Protein AF-A0A959IB29-F1 (afdb_monomer)

Sequence (148 aa):
MRTLLFSLLLICSFPALTQDSLLIEAIQKNTTVLQVKGDFFTGPGAAVIQEAIADQQFLLVGEQHGIAEVGQFTKALYLAAQSYGFQYLCIETDPFIAAKLERLMEGDLAAYRDFCAKFPFTIPFYNNEGDFEFLQRVATSSKGRKPV

Secondary structure (DSSP, 8-state):
------------------HHHHHHHHHHHH----EEETTEEESTHHHHHHHHHHT-S-------TT-HHHHHHHHHHHHHHHTTT------SS-HHHHHHHHHHHTS-HHHHHHHHHHSTT-SSS--SHHHHHHHHHHHHH--PPPP-

Solvent-accessible surface area (backbone atoms only — not comparable to full-atom values): 9473 Å² total; per-residue (Å²): 141,90,86,90,87,86,85,85,83,82,79,71,88,64,80,75,75,49,76,61,57,62,50,50,50,51,50,61,75,71,58,62,61,64,42,83,57,84,64,38,67,37,64,74,24,31,56,57,52,51,62,71,44,70,87,52,94,77,85,87,82,88,82,68,87,92,46,69,66,53,43,46,48,52,44,20,50,53,57,57,38,38,82,71,69,54,40,80,85,88,71,92,66,55,75,69,54,48,57,49,49,59,58,41,47,76,56,50,72,64,64,42,51,54,46,47,69,75,43,66,86,66,55,70,89,62,75,49,70,62,40,48,56,32,51,28,52,48,63,74,66,47,79,53,74,81,86,131

Structure (mmCIF, N/CA/C/O backbone):
data_AF-A0A959IB29-F1
#
_entry.id   AF-A0A959IB29-F1
#
loop_
_atom_site.group_PDB
_atom_site.id
_atom_site.type_symbol
_atom_site.label_atom_id
_atom_site.label_alt_id
_atom_site.label_comp_id
_atom_site.label_asym_id
_atom_site.label_entity_id
_atom_site.label_seq_id
_atom_site.pdbx_PDB_ins_code
_atom_site.Cartn_x
_atom_site.Cartn_y
_atom_site.Cartn_z
_atom_site.occupancy
_atom_site.B_iso_or_equiv
_atom_site.auth_seq_id
_atom_site.auth_comp_id
_atom_site.auth_asym_id
_atom_site.auth_atom_id
_atom_site.pdbx_PDB_model_num
ATOM 1 N N . MET A 1 1 ? -55.713 48.589 40.346 1.00 44.34 1 MET A N 1
ATOM 2 C CA . MET A 1 1 ? -55.709 47.112 40.258 1.00 44.34 1 MET A CA 1
ATOM 3 C C . MET A 1 1 ? -54.512 46.706 39.407 1.00 44.34 1 MET A C 1
ATOM 5 O O . MET A 1 1 ? -54.553 46.854 38.197 1.00 44.34 1 MET A O 1
ATOM 9 N N . ARG A 1 2 ? -53.393 46.379 40.067 1.00 53.84 2 ARG A N 1
ATOM 10 C CA . ARG A 1 2 ? -52.039 46.206 39.507 1.00 53.84 2 ARG A CA 1
ATOM 11 C C . ARG A 1 2 ? -51.511 44.857 39.997 1.00 53.84 2 ARG A C 1
ATOM 13 O O . ARG A 1 2 ? -50.702 44.824 40.907 1.00 53.84 2 ARG A O 1
ATOM 20 N N . THR A 1 3 ? -52.018 43.756 39.465 1.00 60.97 3 THR A N 1
ATOM 21 C CA . THR A 1 3 ? -51.480 42.419 39.759 1.00 60.97 3 THR A CA 1
ATOM 22 C C . THR A 1 3 ? -52.161 41.434 38.832 1.00 60.97 3 THR A C 1
ATOM 24 O O . THR A 1 3 ? -53.356 41.240 38.985 1.00 60.97 3 THR A O 1
ATOM 27 N N . LEU A 1 4 ? -51.414 40.882 37.870 1.00 55.69 4 LEU A N 1
ATOM 28 C CA . LEU A 1 4 ? -51.625 39.606 37.154 1.00 55.69 4 LEU A CA 1
ATOM 29 C C . LEU A 1 4 ? -51.037 39.719 35.742 1.00 55.69 4 LEU A C 1
ATOM 31 O O . LEU A 1 4 ? -51.762 39.737 34.759 1.00 55.69 4 LEU A O 1
ATOM 35 N N . LEU A 1 5 ? -49.712 39.836 35.631 1.00 52.34 5 LEU A N 1
ATOM 36 C CA . LEU A 1 5 ? -49.025 39.611 34.354 1.00 52.34 5 LEU A CA 1
ATOM 37 C C . LEU A 1 5 ? -47.571 39.166 34.590 1.00 52.34 5 LEU A C 1
ATOM 39 O O . LEU A 1 5 ? -46.630 39.794 34.130 1.00 52.34 5 LEU A O 1
ATOM 43 N N . PHE A 1 6 ? -47.374 38.117 35.393 1.00 52.97 6 PHE A N 1
ATOM 44 C CA . PHE A 1 6 ? -46.041 37.553 35.661 1.00 52.97 6 PHE A CA 1
ATOM 45 C C . PHE A 1 6 ? -46.111 36.039 35.904 1.00 52.97 6 PHE A C 1
ATOM 47 O O . PHE A 1 6 ? -45.667 35.532 36.930 1.00 52.97 6 PHE A O 1
ATOM 54 N N . SER A 1 7 ? -46.728 35.280 34.996 1.00 57.66 7 SER A N 1
ATOM 55 C CA . SER A 1 7 ? -46.750 33.810 35.129 1.00 57.66 7 SER A CA 1
ATOM 56 C C . SER A 1 7 ? -46.698 33.048 33.807 1.00 57.66 7 SER A C 1
ATOM 58 O O . SER A 1 7 ? -47.163 31.918 33.744 1.00 57.66 7 SER A O 1
ATOM 60 N N . LEU A 1 8 ? -46.116 33.621 32.749 1.00 54.66 8 LEU A N 1
ATOM 61 C CA . LEU A 1 8 ? -45.976 32.899 31.480 1.00 54.66 8 LEU A CA 1
ATOM 62 C C . LEU A 1 8 ? -44.618 33.126 30.806 1.00 54.66 8 LEU A C 1
ATOM 64 O O . LEU A 1 8 ? -44.544 33.587 29.677 1.00 54.66 8 LEU A O 1
ATOM 68 N N . LEU A 1 9 ? -43.534 32.818 31.517 1.00 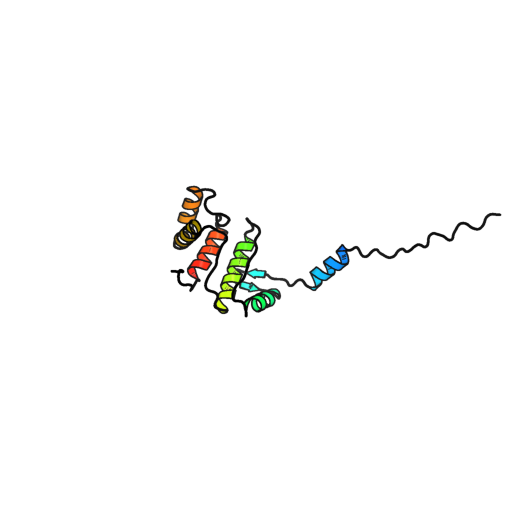55.84 9 LEU A N 1
ATOM 69 C CA . LEU A 1 9 ? -42.194 32.659 30.934 1.00 55.84 9 LEU A CA 1
ATOM 70 C C . LEU A 1 9 ? -41.382 31.668 31.780 1.00 55.84 9 LEU A C 1
ATOM 72 O O . LEU A 1 9 ? -40.300 31.957 32.272 1.00 55.84 9 LEU A O 1
ATOM 76 N N . LEU A 1 10 ? -41.947 30.477 31.979 1.00 55.66 10 LEU A N 1
ATOM 77 C CA . LEU A 1 10 ? -41.201 29.302 32.435 1.00 55.66 10 LEU A CA 1
ATOM 78 C C . LEU A 1 10 ? -41.329 28.185 31.389 1.00 55.66 10 LEU A C 1
ATOM 80 O O . LEU A 1 10 ? -41.596 27.028 31.696 1.00 55.66 10 LEU A O 1
ATOM 84 N N . ILE A 1 11 ? -41.203 28.551 30.112 1.00 59.34 11 ILE A N 1
ATOM 85 C CA . ILE A 1 11 ? -41.114 27.575 29.029 1.00 59.34 11 ILE A CA 1
ATOM 86 C C . ILE A 1 11 ? -39.651 27.140 28.954 1.00 59.34 11 ILE A C 1
ATOM 88 O O . ILE A 1 11 ? -38.822 27.810 28.353 1.00 59.34 11 ILE A O 1
ATOM 92 N N . CYS A 1 12 ? -39.368 26.023 29.624 1.00 53.44 12 CYS A N 1
ATOM 93 C CA . CYS A 1 12 ? -38.421 25.003 29.182 1.00 53.44 12 CYS A CA 1
ATOM 94 C C . CYS A 1 12 ? -37.052 25.496 28.682 1.00 53.44 12 CYS A C 1
ATOM 96 O O . CYS A 1 12 ? -36.745 25.395 27.497 1.00 53.44 12 CYS A O 1
ATOM 98 N N . SER A 1 13 ? -36.166 25.868 29.605 1.00 52.19 13 SER A N 1
ATOM 99 C CA . SER A 1 13 ? -34.719 25.766 29.371 1.00 52.19 13 SER A CA 1
ATOM 100 C C . SER A 1 13 ? -34.282 24.302 29.488 1.00 52.19 13 SER A C 1
ATOM 102 O O . SER A 1 13 ? -33.510 23.946 30.375 1.00 52.19 13 SER A O 1
ATOM 104 N N . PHE A 1 14 ? -34.806 23.425 28.630 1.00 62.44 14 PHE A N 1
ATOM 105 C CA . PHE A 1 14 ? -34.095 22.179 28.371 1.00 62.44 14 PHE A CA 1
ATOM 106 C C . PHE A 1 14 ? -32.847 22.572 27.580 1.00 62.44 14 PHE A C 1
ATOM 108 O O . PHE A 1 14 ? -32.997 23.248 26.558 1.00 62.44 14 PHE A O 1
ATOM 115 N N . PRO A 1 15 ? -31.624 22.217 28.016 1.00 60.41 15 PRO A N 1
ATOM 116 C CA . PRO A 1 15 ? -30.492 22.295 27.113 1.00 60.41 15 PRO A CA 1
ATOM 117 C C . PRO A 1 15 ? -30.866 21.454 25.896 1.00 60.41 15 PRO A C 1
ATOM 119 O O . PRO A 1 15 ? -31.077 20.246 26.010 1.00 60.41 15 PRO A O 1
ATOM 122 N N . ALA A 1 16 ? -31.027 22.105 24.746 1.00 61.31 16 ALA A N 1
ATOM 123 C CA . ALA A 1 16 ? -31.056 21.400 23.484 1.00 61.31 16 ALA A CA 1
ATOM 124 C C . ALA A 1 16 ? -29.699 20.698 23.397 1.00 61.31 16 ALA A C 1
ATOM 126 O O . ALA A 1 16 ? -28.689 21.346 23.123 1.00 61.31 16 ALA A O 1
ATOM 127 N N . LEU A 1 17 ? -29.654 19.403 23.729 1.00 57.88 17 LEU A N 1
ATOM 128 C CA . LEU A 1 17 ? -28.530 18.563 23.345 1.00 57.88 17 LEU A CA 1
ATOM 129 C C . LEU A 1 17 ? -28.440 18.726 21.837 1.00 57.88 17 LEU A C 1
ATOM 131 O O . LEU A 1 17 ? -29.368 18.366 21.109 1.00 57.88 17 LEU A O 1
ATOM 135 N N . THR A 1 18 ? -27.388 19.406 21.392 1.00 60.16 18 THR A N 1
ATOM 136 C CA . THR A 1 18 ? -27.186 19.645 19.971 1.00 60.16 18 THR A CA 1
ATOM 137 C C . THR A 1 18 ? -27.080 18.265 19.333 1.00 60.16 18 THR A C 1
ATOM 139 O O . THR A 1 18 ? -26.491 17.347 19.908 1.00 60.16 18 THR A O 1
ATOM 142 N N . GLN A 1 19 ? -27.695 18.072 18.172 1.00 62.16 19 GLN A N 1
ATOM 143 C CA . GLN A 1 19 ? -27.648 16.775 17.497 1.00 62.16 19 GLN A CA 1
ATOM 144 C C . GLN A 1 19 ? -26.194 16.318 17.253 1.00 62.16 19 GLN A C 1
ATOM 146 O O . GLN A 1 19 ? -25.907 15.120 17.269 1.00 62.16 19 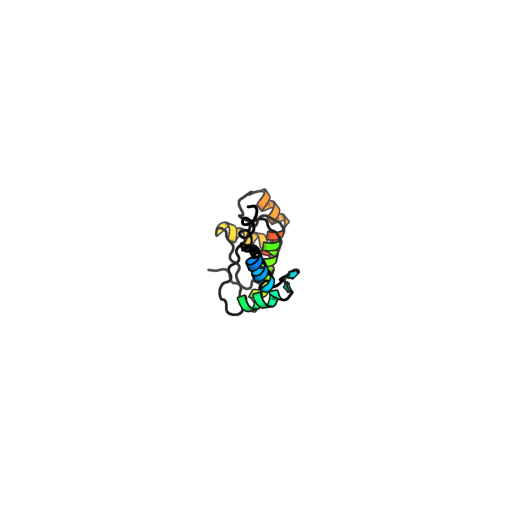GLN A O 1
ATOM 151 N N . ASP A 1 20 ? -25.269 17.276 17.153 1.00 75.50 20 ASP A N 1
ATOM 152 C CA . ASP A 1 20 ? -23.839 17.029 17.031 1.00 75.50 20 ASP A CA 1
ATOM 153 C C . ASP A 1 20 ? -23.221 16.454 18.312 1.00 75.50 20 ASP A C 1
ATOM 155 O O . ASP A 1 20 ? -22.323 15.626 18.212 1.00 75.50 20 ASP A O 1
ATOM 159 N N . SER A 1 21 ? -23.681 16.813 19.519 1.00 84.81 21 SER A N 1
ATOM 160 C CA . SER A 1 21 ? -23.027 16.355 20.756 1.00 84.81 21 SER A CA 1
ATOM 161 C C . SER A 1 21 ? -23.181 14.851 20.982 1.00 84.81 21 SER A C 1
ATOM 163 O O . SER A 1 21 ? -22.219 14.195 21.371 1.00 84.81 21 SER A O 1
ATOM 165 N N . LEU A 1 22 ? -24.361 14.289 20.685 1.00 89.00 22 LEU A N 1
ATOM 166 C CA . LEU A 1 22 ? -24.593 12.840 20.776 1.00 89.00 22 LEU A CA 1
ATOM 167 C C . LEU A 1 22 ? -23.825 12.071 19.695 1.00 89.00 22 LEU A C 1
ATOM 169 O O . LEU A 1 22 ? -23.274 11.008 19.972 1.00 89.00 22 LEU A O 1
ATOM 173 N N . LEU A 1 23 ? -23.767 12.606 18.471 1.00 92.06 23 LEU A N 1
ATOM 174 C CA . LEU A 1 23 ? -23.008 11.996 17.381 1.00 92.06 23 LEU A CA 1
ATOM 175 C C . LEU A 1 23 ? -21.500 12.019 17.667 1.00 92.06 23 LEU A C 1
ATOM 177 O O . LEU A 1 23 ? -20.835 11.002 17.496 1.00 92.06 23 LEU A O 1
ATOM 181 N N . ILE A 1 24 ? -20.965 13.150 18.131 1.00 92.69 24 ILE A N 1
ATOM 182 C CA . ILE A 1 24 ? -19.551 13.290 18.497 1.00 92.69 24 ILE A CA 1
ATOM 183 C C . ILE A 1 24 ? -19.198 12.325 19.627 1.00 92.69 24 ILE A C 1
ATOM 185 O O . ILE A 1 24 ? -18.203 11.612 19.516 1.00 92.69 24 ILE A O 1
ATOM 189 N N . GLU A 1 25 ? -20.017 12.251 20.680 1.00 93.81 25 GLU A N 1
ATOM 190 C CA . GLU A 1 25 ? -19.800 11.306 21.778 1.00 93.81 25 GLU A CA 1
ATOM 191 C C . GLU A 1 25 ? -19.824 9.857 21.274 1.00 93.81 25 GLU A C 1
ATOM 193 O O . GLU A 1 25 ? -18.945 9.063 21.616 1.00 93.81 25 GLU A O 1
ATOM 198 N N . ALA A 1 26 ? -20.781 9.514 20.405 1.00 94.56 26 ALA A N 1
ATOM 199 C CA . ALA A 1 26 ? -20.860 8.190 19.804 1.00 94.56 26 ALA A CA 1
ATOM 200 C C . ALA A 1 26 ? -19.618 7.867 18.958 1.00 94.56 26 ALA A C 1
ATOM 202 O O . ALA A 1 26 ? -19.064 6.776 19.097 1.00 94.56 26 ALA A O 1
ATOM 203 N N . ILE A 1 27 ? -19.137 8.798 18.129 1.00 95.31 27 ILE A N 1
ATOM 204 C CA . ILE A 1 27 ? -17.912 8.615 17.341 1.00 95.31 27 ILE A CA 1
ATOM 205 C C . ILE A 1 27 ? -16.716 8.433 18.273 1.00 95.31 27 ILE A C 1
ATOM 207 O O . ILE A 1 27 ? -15.985 7.460 18.128 1.00 95.31 27 ILE A O 1
ATOM 211 N N . GLN A 1 28 ? -16.526 9.308 19.262 1.00 93.69 28 GLN A N 1
ATOM 212 C CA . GLN A 1 28 ? -15.396 9.235 20.192 1.00 93.69 28 GLN A CA 1
ATOM 213 C C . GLN A 1 28 ? -15.379 7.918 20.971 1.00 93.69 28 GLN A C 1
ATOM 215 O O . GLN A 1 28 ? -14.333 7.284 21.084 1.00 93.69 28 GLN A O 1
ATOM 220 N N . LYS A 1 29 ? -16.542 7.472 21.457 1.00 95.56 29 LYS A N 1
ATOM 221 C CA . LYS A 1 29 ? -16.682 6.229 22.223 1.00 95.56 29 LYS A CA 1
ATOM 222 C C . LYS A 1 29 ? -16.435 4.969 21.388 1.00 95.56 29 LYS A C 1
ATOM 224 O O . LYS A 1 29 ? -16.024 3.958 21.948 1.00 95.56 29 LYS A O 1
ATOM 229 N N . ASN A 1 30 ? -16.686 5.022 20.079 1.00 95.19 30 ASN A N 1
ATOM 230 C CA . ASN A 1 30 ? -16.525 3.885 19.166 1.00 95.19 30 ASN A CA 1
ATOM 231 C C . ASN A 1 30 ? -15.311 4.030 18.227 1.00 95.19 30 ASN A C 1
ATOM 233 O O . ASN A 1 30 ? -15.124 3.213 17.328 1.00 95.19 30 ASN A O 1
ATOM 237 N N . THR A 1 31 ? -14.471 5.051 18.422 1.00 95.12 31 THR A N 1
ATOM 238 C CA . THR A 1 31 ? -13.240 5.241 17.650 1.00 95.12 31 THR A CA 1
ATOM 239 C C . THR A 1 31 ? -12.105 4.481 18.308 1.00 95.12 31 THR A C 1
ATOM 241 O O . THR A 1 31 ? -11.817 4.657 19.490 1.00 95.12 31 THR A O 1
ATOM 244 N N . THR A 1 32 ? -11.402 3.684 17.511 1.00 95.88 32 THR A N 1
ATOM 245 C CA . THR A 1 32 ? -10.198 2.991 17.957 1.00 95.88 32 THR A CA 1
ATOM 246 C C . THR A 1 32 ? -8.981 3.604 17.281 1.00 95.88 32 THR A C 1
ATOM 248 O O . THR A 1 32 ? -8.931 3.715 16.059 1.00 95.88 32 THR A O 1
ATOM 251 N N . VAL A 1 33 ? -7.985 4.007 18.072 1.00 95.62 33 VAL A N 1
ATOM 252 C CA . VAL A 1 33 ? -6.762 4.611 17.533 1.00 95.62 33 VAL A CA 1
ATOM 253 C C . VAL A 1 33 ? -5.932 3.555 16.808 1.00 95.62 33 VAL A C 1
ATOM 255 O O . VAL A 1 33 ? -5.545 2.540 17.393 1.00 95.62 33 VAL A O 1
ATOM 258 N N . LEU A 1 34 ? -5.612 3.842 15.551 1.00 96.25 34 LEU A N 1
ATOM 259 C CA . LEU A 1 34 ? -4.694 3.081 14.716 1.00 96.25 34 LEU A CA 1
ATOM 260 C C . LEU A 1 34 ? -3.462 3.937 14.413 1.00 96.25 34 LEU A C 1
ATOM 262 O O . LEU A 1 34 ? -3.579 5.128 14.135 1.00 96.25 34 LEU A O 1
ATOM 266 N N . GLN A 1 35 ? -2.280 3.328 14.447 1.00 95.81 35 GLN A N 1
ATOM 267 C CA . GLN A 1 35 ? -1.034 3.963 14.026 1.00 95.81 35 GLN A CA 1
ATOM 268 C C . GLN A 1 35 ? -0.333 3.092 12.989 1.00 95.81 35 GLN A C 1
ATOM 270 O O . GLN A 1 35 ? -0.193 1.885 13.193 1.00 95.81 35 GLN A O 1
ATOM 275 N N . VAL A 1 36 ? 0.174 3.713 11.926 1.00 95.25 36 VAL A N 1
ATOM 276 C CA . VAL A 1 36 ? 1.061 3.066 10.952 1.00 95.25 36 VAL A CA 1
ATOM 277 C C . VAL A 1 36 ? 2.500 3.429 11.302 1.00 95.25 36 VAL A C 1
ATOM 279 O O . VAL A 1 36 ? 2.844 4.606 11.393 1.00 95.25 36 VAL A O 1
ATOM 282 N N . LYS A 1 37 ? 3.346 2.425 11.538 1.00 92.94 37 LYS A N 1
ATOM 283 C CA . LYS A 1 37 ? 4.778 2.604 11.811 1.00 92.94 37 LYS A CA 1
ATOM 284 C C . LYS A 1 37 ? 5.587 1.740 10.857 1.00 92.94 37 LYS A C 1
ATOM 286 O O . LYS A 1 37 ? 5.736 0.536 11.064 1.00 92.94 37 LYS A O 1
ATOM 291 N N . GLY A 1 38 ? 6.105 2.369 9.804 1.00 90.44 38 GLY A N 1
ATOM 292 C CA . GLY A 1 38 ? 6.829 1.678 8.740 1.00 90.44 38 GLY A CA 1
ATOM 293 C C . GLY A 1 38 ? 5.909 0.731 7.970 1.00 90.44 38 GLY A C 1
ATOM 294 O O . GLY A 1 38 ? 5.094 1.184 7.171 1.00 90.44 38 GLY A O 1
ATOM 295 N N . ASP A 1 39 ? 6.063 -0.567 8.215 1.00 94.12 39 ASP A N 1
ATOM 296 C CA . ASP A 1 39 ? 5.314 -1.648 7.558 1.00 94.12 39 ASP A CA 1
ATOM 297 C C . ASP A 1 39 ? 4.236 -2.263 8.476 1.00 94.12 39 ASP A C 1
ATOM 299 O O . ASP A 1 39 ? 3.579 -3.229 8.095 1.00 94.12 39 ASP A O 1
ATOM 303 N N . PHE A 1 40 ? 4.048 -1.728 9.690 1.00 95.31 40 PHE A N 1
ATOM 304 C CA . PHE A 1 40 ? 3.223 -2.354 10.726 1.00 95.31 40 PHE A CA 1
ATOM 305 C C . PHE A 1 40 ? 2.107 -1.446 11.237 1.00 95.31 40 PHE A C 1
ATOM 307 O O . PHE A 1 40 ? 2.299 -0.244 11.445 1.00 95.31 40 PHE A O 1
ATOM 314 N N . PHE A 1 41 ? 0.965 -2.060 11.547 1.00 97.06 41 PHE A N 1
ATOM 315 C CA . PHE A 1 41 ? -0.077 -1.446 12.361 1.00 97.06 41 PHE A CA 1
ATOM 316 C C . PHE A 1 41 ? 0.221 -1.608 13.849 1.00 97.06 41 PHE A C 1
ATOM 318 O O . PHE A 1 41 ? 0.627 -2.672 14.311 1.00 97.06 41 PHE A O 1
ATOM 325 N N . THR A 1 42 ? -0.008 -0.543 14.610 1.00 96.06 42 THR A N 1
ATOM 326 C CA . THR A 1 42 ? 0.174 -0.512 16.063 1.00 96.06 42 THR A CA 1
ATOM 327 C C . THR A 1 42 ? -0.984 0.216 16.747 1.00 96.06 42 THR A C 1
ATOM 329 O O . THR A 1 42 ? -1.752 0.939 16.108 1.00 96.06 42 THR A O 1
ATOM 332 N N . GLY A 1 43 ? -1.105 0.022 18.063 1.00 95.62 43 GLY A N 1
ATOM 333 C CA . GLY A 1 43 ? -2.217 0.537 18.862 1.00 95.62 43 GLY A CA 1
ATOM 334 C C . GLY A 1 43 ? -3.450 -0.378 18.839 1.00 95.62 43 GLY A C 1
ATOM 335 O O . GLY A 1 43 ? -3.440 -1.409 18.164 1.00 95.62 43 GLY A O 1
ATOM 336 N N . PRO A 1 44 ? -4.516 -0.023 19.580 1.00 94.94 44 PRO A N 1
ATOM 337 C CA . PRO A 1 44 ? -5.701 -0.873 19.714 1.00 94.94 44 PRO A CA 1
ATOM 338 C C . PRO A 1 44 ? -6.406 -1.167 18.380 1.00 94.94 44 PRO A C 1
ATOM 340 O O . PRO A 1 44 ? -6.983 -2.236 18.212 1.00 94.94 44 PRO A O 1
ATOM 343 N N . GLY A 1 45 ? -6.309 -0.259 17.402 1.00 96.31 45 GLY A N 1
ATOM 344 C CA . GLY A 1 45 ? -6.926 -0.424 16.084 1.00 96.31 45 GLY A CA 1
ATOM 345 C C . GLY A 1 45 ? -6.282 -1.521 15.239 1.00 96.31 45 GLY A C 1
ATOM 346 O O . GLY A 1 45 ? -6.910 -2.015 14.310 1.00 96.31 45 GLY A O 1
ATOM 347 N N . ALA A 1 46 ? -5.054 -1.946 15.559 1.00 96.69 46 ALA A N 1
ATOM 348 C CA . ALA A 1 46 ? -4.386 -3.017 14.823 1.00 96.69 46 ALA A CA 1
ATOM 349 C C . ALA A 1 46 ? -5.151 -4.348 14.932 1.00 96.69 46 ALA A C 1
ATOM 351 O O . ALA A 1 46 ? -5.235 -5.078 13.948 1.00 96.69 46 ALA A O 1
ATOM 352 N N . ALA A 1 47 ? -5.757 -4.627 16.092 1.00 95.38 47 ALA A N 1
ATOM 353 C CA . ALA A 1 47 ? -6.588 -5.814 16.290 1.00 95.38 47 ALA A CA 1
ATOM 354 C C . ALA A 1 47 ? -7.856 -5.772 15.421 1.00 95.38 47 ALA A C 1
ATOM 356 O O . ALA A 1 47 ? -8.206 -6.775 14.812 1.00 95.38 47 ALA A O 1
ATOM 357 N N . VAL A 1 48 ? -8.480 -4.594 15.290 1.00 94.88 48 VAL A N 1
ATOM 358 C CA . VAL A 1 48 ? -9.648 -4.388 14.412 1.00 94.88 48 VAL A CA 1
ATOM 359 C C . VAL A 1 48 ? -9.290 -4.691 12.956 1.00 94.88 48 VAL A C 1
ATOM 361 O O . VAL A 1 48 ? -10.046 -5.358 12.258 1.00 94.88 48 VAL A O 1
ATOM 364 N N . ILE A 1 49 ? -8.113 -4.249 12.500 1.00 95.88 49 ILE A N 1
ATOM 365 C CA . ILE A 1 49 ? -7.629 -4.560 11.150 1.00 95.88 49 ILE A CA 1
ATOM 366 C C . ILE A 1 49 ? -7.367 -6.062 10.984 1.00 95.88 49 ILE A C 1
ATOM 368 O O . ILE A 1 49 ? -7.778 -6.635 9.983 1.00 95.88 49 ILE A O 1
ATOM 372 N N . GLN A 1 50 ? -6.718 -6.716 11.950 1.00 95.50 50 GLN A N 1
ATOM 373 C CA . GLN A 1 50 ? -6.460 -8.161 11.889 1.00 95.50 50 GLN A CA 1
ATOM 374 C C . GLN A 1 50 ? -7.753 -8.979 11.810 1.00 95.50 50 GLN A C 1
ATOM 376 O O . GLN A 1 50 ? -7.852 -9.884 10.984 1.00 95.50 50 GLN A O 1
ATOM 381 N N . GLU A 1 51 ? -8.752 -8.634 12.622 1.00 94.19 51 GLU A N 1
ATOM 382 C CA . GLU A 1 51 ? -10.071 -9.269 12.596 1.00 94.19 51 GLU A CA 1
ATOM 383 C C . GLU A 1 51 ? -10.776 -9.048 11.252 1.00 94.19 51 GLU A C 1
ATOM 385 O O . GLU A 1 51 ? -11.303 -9.992 10.667 1.00 94.19 51 GLU A O 1
ATOM 390 N N . ALA A 1 52 ? -10.700 -7.832 10.702 1.00 92.50 52 ALA A N 1
ATOM 391 C CA . ALA A 1 52 ? -11.260 -7.521 9.390 1.00 92.50 52 ALA A CA 1
ATOM 392 C C . ALA A 1 52 ? -10.584 -8.283 8.235 1.00 92.50 52 ALA A C 1
ATOM 394 O O . ALA A 1 52 ? -11.182 -8.394 7.170 1.00 92.50 52 ALA A O 1
ATOM 395 N N . ILE A 1 53 ? -9.364 -8.802 8.415 1.00 96.75 53 ILE A N 1
ATOM 396 C CA . ILE A 1 53 ? -8.643 -9.581 7.396 1.00 96.75 53 ILE A CA 1
ATOM 397 C C . ILE A 1 53 ? -8.926 -11.085 7.516 1.00 96.75 53 ILE A C 1
ATOM 399 O O . ILE A 1 53 ? -9.009 -11.759 6.490 1.00 96.75 53 ILE A O 1
ATOM 403 N N . ALA A 1 54 ? -9.037 -11.611 8.741 1.00 94.19 54 ALA A N 1
ATOM 404 C CA . ALA A 1 54 ? -8.789 -13.022 9.056 1.00 94.19 54 ALA A CA 1
ATOM 405 C C . ALA A 1 54 ? -9.583 -14.052 8.235 1.00 94.19 54 ALA A C 1
ATOM 407 O O . ALA A 1 54 ? -9.037 -15.104 7.912 1.00 94.19 54 ALA A O 1
ATOM 408 N N . ASP A 1 55 ? -10.816 -13.719 7.849 1.00 91.69 55 ASP A N 1
ATOM 409 C CA . ASP A 1 55 ? -11.724 -14.605 7.108 1.00 91.69 55 ASP A CA 1
ATOM 410 C C . ASP A 1 55 ? -12.171 -14.012 5.759 1.00 91.69 55 ASP A C 1
ATOM 412 O O . ASP A 1 55 ? -13.225 -14.363 5.226 1.00 91.69 55 ASP A O 1
ATOM 416 N N . GLN A 1 56 ? -11.389 -13.084 5.198 1.00 96.56 56 GLN A N 1
ATOM 417 C CA . GLN A 1 56 ? -11.724 -12.421 3.938 1.00 96.56 56 GLN A CA 1
ATOM 418 C C . GLN A 1 56 ? -10.943 -12.983 2.753 1.00 96.56 56 GLN A C 1
ATOM 420 O O . GLN A 1 56 ? -9.786 -13.377 2.860 1.00 96.56 56 GLN A O 1
ATOM 425 N N . GLN A 1 57 ? -11.577 -12.957 1.581 1.00 95.31 57 GLN A N 1
ATOM 426 C CA . GLN A 1 57 ? -10.926 -13.265 0.301 1.00 95.31 57 GLN A CA 1
ATOM 427 C C . GLN A 1 57 ? -10.533 -12.001 -0.470 1.00 95.31 57 GLN A C 1
ATOM 429 O O . GLN A 1 57 ? -9.622 -12.031 -1.294 1.00 95.31 57 GLN A O 1
ATOM 434 N N . PHE A 1 58 ? -11.226 -10.891 -0.206 1.00 96.44 58 PHE A N 1
ATOM 435 C CA . PHE A 1 58 ? -11.022 -9.606 -0.860 1.00 96.44 58 PHE A CA 1
ATOM 436 C C . PHE A 1 58 ? -11.056 -8.493 0.179 1.00 96.44 58 PHE A C 1
ATOM 438 O O . PHE A 1 58 ? -11.907 -8.490 1.065 1.00 96.44 58 PHE A O 1
ATOM 445 N N . LEU A 1 59 ? -10.146 -7.535 0.032 1.00 96.00 59 LEU A N 1
ATOM 446 C CA . LEU A 1 59 ? -10.103 -6.314 0.824 1.00 96.00 59 LEU A CA 1
ATOM 447 C C . LEU A 1 59 ? -10.179 -5.136 -0.138 1.00 96.00 59 LEU A C 1
ATOM 449 O O . LEU A 1 59 ? -9.459 -5.105 -1.136 1.00 96.00 59 LEU A O 1
ATOM 453 N N . LEU A 1 60 ? -11.062 -4.187 0.158 1.00 95.19 60 LEU A N 1
ATOM 454 C CA . LEU A 1 60 ? -11.221 -2.969 -0.623 1.00 95.19 60 LEU A CA 1
ATOM 455 C C . LEU A 1 60 ? -10.707 -1.795 0.203 1.00 95.19 60 LEU A C 1
ATOM 457 O O . LEU A 1 60 ? -11.119 -1.612 1.348 1.00 95.19 60 LEU A O 1
ATOM 461 N N . VAL A 1 61 ? -9.825 -0.998 -0.390 1.00 93.19 61 VAL A N 1
ATOM 462 C CA . VAL A 1 61 ? -9.322 0.242 0.202 1.00 93.19 61 VAL A CA 1
ATOM 463 C C . VAL A 1 61 ? -9.782 1.387 -0.679 1.00 93.19 61 VAL A C 1
ATOM 465 O O . VAL A 1 61 ? -9.377 1.479 -1.833 1.00 93.19 61 VAL A O 1
ATOM 468 N N . GLY A 1 62 ? -10.660 2.230 -0.141 1.00 91.38 62 GLY A N 1
ATOM 469 C CA . GLY A 1 62 ? -10.973 3.516 -0.752 1.00 91.38 62 GLY A CA 1
ATOM 470 C C . GLY A 1 62 ? -9.917 4.546 -0.368 1.00 91.38 62 GLY A C 1
ATOM 471 O O . GLY A 1 62 ? -9.421 4.528 0.760 1.00 91.38 62 GLY A O 1
ATOM 472 N N . GLU A 1 63 ? -9.599 5.454 -1.285 1.00 88.38 63 GLU A N 1
ATOM 473 C CA . GLU A 1 63 ? -8.610 6.502 -1.054 1.00 88.38 63 GLU A CA 1
ATOM 474 C C . GLU A 1 63 ? -9.089 7.895 -1.454 1.00 88.38 63 GLU A C 1
ATOM 476 O O . GLU A 1 63 ? -10.022 8.070 -2.236 1.00 88.38 63 GLU A O 1
ATOM 481 N N . GLN A 1 64 ? -8.395 8.895 -0.913 1.00 86.12 64 GLN A N 1
ATOM 482 C CA . GLN A 1 64 ? -8.374 10.246 -1.448 1.00 86.12 64 GLN A CA 1
ATOM 483 C C . GLN A 1 64 ? -6.994 10.489 -2.066 1.00 86.12 64 GLN A C 1
ATOM 485 O O . GLN A 1 64 ? -5.975 10.321 -1.393 1.00 86.12 64 GLN A O 1
ATOM 490 N N . HIS A 1 65 ? -6.961 10.904 -3.332 1.00 80.94 65 HIS A N 1
ATOM 491 C CA . HIS A 1 65 ? -5.706 11.076 -4.062 1.00 80.94 65 HIS A CA 1
ATOM 492 C C . HIS A 1 65 ? -4.810 12.168 -3.467 1.00 80.94 65 HIS A C 1
ATOM 494 O O . HIS A 1 65 ? -5.282 13.212 -3.007 1.00 80.94 65 HIS A O 1
ATOM 500 N N . GLY A 1 66 ? -3.496 11.938 -3.547 1.00 76.81 66 GLY A N 1
ATOM 501 C CA . GLY A 1 66 ? -2.467 12.896 -3.136 1.00 76.81 66 GLY A CA 1
ATOM 502 C C . GLY A 1 66 ? -2.144 12.902 -1.638 1.00 76.81 66 GLY A C 1
ATOM 503 O O . GLY A 1 66 ? -1.419 13.786 -1.189 1.00 76.81 66 GLY A O 1
ATOM 504 N N . ILE A 1 67 ? -2.660 11.940 -0.867 1.00 86.38 67 ILE A N 1
ATOM 505 C CA . ILE A 1 67 ? -2.390 11.801 0.569 1.00 86.38 67 ILE A CA 1
ATOM 506 C C . ILE A 1 67 ? -1.347 10.699 0.788 1.00 86.38 67 ILE A C 1
ATOM 508 O O . ILE A 1 67 ? -1.619 9.523 0.555 1.00 86.38 67 ILE A O 1
ATOM 512 N N . ALA A 1 68 ? -0.151 11.060 1.258 1.00 83.69 68 ALA A N 1
ATOM 513 C CA . ALA A 1 68 ? 0.964 10.120 1.422 1.00 83.69 68 ALA A CA 1
ATOM 514 C C . ALA A 1 68 ? 0.646 8.985 2.416 1.00 83.69 68 ALA A C 1
ATOM 516 O O . ALA A 1 68 ? 1.062 7.838 2.241 1.00 83.69 68 ALA A O 1
ATOM 517 N N . GLU A 1 69 ? -0.127 9.294 3.454 1.00 88.62 69 GLU A N 1
ATOM 518 C CA . GLU A 1 69 ? -0.554 8.366 4.496 1.00 88.62 69 GLU A CA 1
ATOM 519 C C . GLU A 1 69 ? -1.434 7.236 3.947 1.00 88.62 69 GLU A C 1
ATOM 521 O O . GLU A 1 69 ? -1.423 6.140 4.508 1.00 88.62 69 GLU A O 1
ATOM 526 N N . VAL A 1 70 ? -2.144 7.459 2.834 1.00 89.88 70 VAL A N 1
ATOM 527 C CA . VAL A 1 70 ? -2.919 6.407 2.159 1.00 89.88 70 VAL A CA 1
ATOM 528 C C . VAL A 1 70 ? -1.980 5.320 1.646 1.00 89.88 70 VAL A C 1
ATOM 530 O O . VAL A 1 70 ? -2.187 4.150 1.954 1.00 89.88 70 VAL A O 1
ATOM 533 N N . GLY A 1 71 ? -0.910 5.686 0.934 1.00 89.81 71 GLY A N 1
ATOM 534 C CA . GLY A 1 71 ? 0.081 4.720 0.451 1.00 89.81 71 GLY A CA 1
ATOM 535 C C . GLY A 1 71 ? 0.725 3.941 1.601 1.00 89.81 71 GLY A C 1
ATOM 536 O O . GLY A 1 71 ? 0.871 2.720 1.533 1.00 89.81 71 GLY A O 1
ATOM 537 N N . GLN A 1 72 ? 1.033 4.619 2.713 1.00 91.75 72 GLN A N 1
ATOM 538 C CA . GLN A 1 72 ? 1.574 3.978 3.918 1.00 91.75 72 GLN A CA 1
ATOM 539 C C . GLN A 1 72 ? 0.588 2.982 4.543 1.00 91.75 72 GLN A C 1
ATOM 541 O O . GLN A 1 72 ? 0.981 1.865 4.888 1.00 91.75 72 GLN A O 1
ATOM 546 N N . PHE A 1 73 ? -0.684 3.368 4.670 1.00 94.56 73 PHE A N 1
ATOM 547 C CA . PHE A 1 73 ? -1.744 2.504 5.179 1.00 94.56 73 PHE A CA 1
ATOM 548 C C . PHE A 1 73 ? -1.952 1.284 4.277 1.00 94.56 73 PHE A C 1
ATOM 550 O O . PHE A 1 73 ? -1.9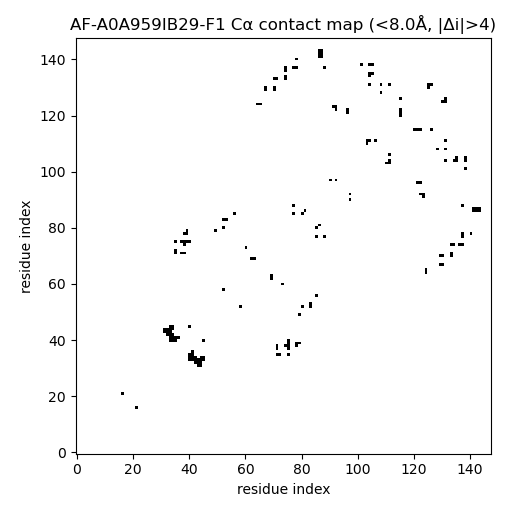16 0.156 4.766 1.00 94.56 73 PHE A O 1
ATOM 557 N N . THR A 1 74 ? -2.102 1.485 2.966 1.00 95.00 74 THR A N 1
ATOM 558 C CA . THR A 1 74 ? -2.344 0.406 1.996 1.00 95.00 74 THR A CA 1
ATOM 559 C C . THR A 1 74 ? -1.166 -0.562 1.935 1.00 95.00 74 THR A C 1
ATOM 561 O O . THR A 1 74 ? -1.367 -1.777 1.912 1.00 95.00 74 THR A O 1
ATOM 564 N N . LYS A 1 75 ? 0.071 -0.055 2.006 1.00 95.00 75 LYS A N 1
ATOM 565 C CA . LYS A 1 75 ? 1.282 -0.874 2.135 1.00 95.00 75 LYS A CA 1
ATOM 566 C C . LYS A 1 75 ? 1.235 -1.757 3.383 1.00 95.00 75 LYS A C 1
ATOM 568 O O . LYS A 1 75 ? 1.437 -2.966 3.282 1.00 95.00 75 LYS A O 1
ATOM 573 N N . ALA A 1 76 ? 0.969 -1.171 4.551 1.00 96.19 76 ALA A N 1
ATOM 574 C CA . ALA A 1 76 ? 0.891 -1.914 5.807 1.00 96.19 76 ALA A CA 1
ATOM 575 C C . ALA A 1 76 ? -0.251 -2.944 5.790 1.00 96.19 76 ALA A C 1
ATOM 577 O O . ALA A 1 76 ? -0.069 -4.069 6.255 1.00 96.19 76 ALA A O 1
ATOM 578 N N . LEU A 1 77 ? -1.395 -2.601 5.186 1.00 96.81 77 LEU A N 1
ATOM 579 C CA . LEU A 1 77 ? -2.524 -3.514 5.021 1.00 96.81 77 LEU A CA 1
ATOM 580 C C . LEU A 1 77 ? -2.167 -4.708 4.146 1.00 96.81 77 LEU A C 1
ATOM 582 O O . LEU A 1 77 ? -2.394 -5.844 4.554 1.00 96.81 77 LEU A O 1
ATOM 586 N N . TYR A 1 78 ? -1.565 -4.461 2.983 1.00 96.75 78 TYR A N 1
ATOM 587 C CA . TYR A 1 78 ? -1.123 -5.519 2.086 1.00 96.75 78 TYR A CA 1
ATOM 588 C C . TYR A 1 78 ? -0.152 -6.477 2.786 1.00 96.75 78 TYR A C 1
ATOM 590 O O . TYR A 1 78 ? -0.338 -7.692 2.736 1.00 96.75 78 TYR A O 1
ATOM 598 N N . LEU A 1 79 ? 0.848 -5.945 3.495 1.00 96.38 79 LEU A N 1
ATOM 599 C CA . LEU A 1 79 ? 1.834 -6.756 4.212 1.00 96.38 79 LEU A CA 1
ATOM 600 C C . LEU A 1 79 ? 1.211 -7.555 5.365 1.00 96.38 79 LE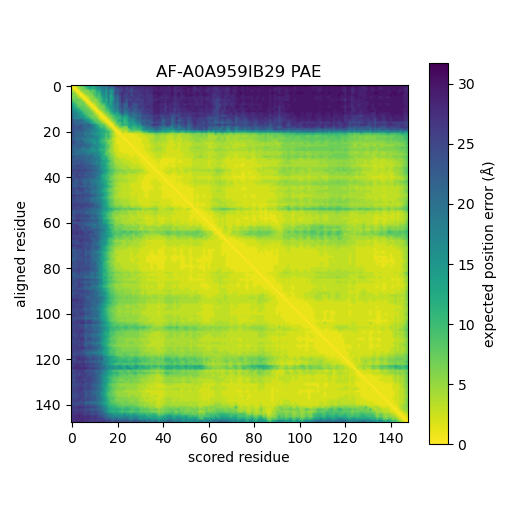U A C 1
ATOM 602 O O . LEU A 1 79 ? 1.537 -8.729 5.531 1.00 96.38 79 LEU A O 1
ATOM 606 N N . ALA A 1 80 ? 0.288 -6.964 6.130 1.00 96.06 80 ALA A N 1
ATOM 607 C CA . ALA A 1 80 ? -0.451 -7.687 7.163 1.00 96.06 80 ALA A CA 1
ATOM 608 C C . ALA A 1 80 ? -1.289 -8.827 6.555 1.00 96.06 80 ALA A C 1
ATOM 610 O O . ALA A 1 80 ? -1.247 -9.960 7.044 1.00 96.06 80 ALA A O 1
ATOM 611 N N . ALA A 1 81 ? -1.984 -8.554 5.447 1.00 97.06 81 ALA A N 1
ATOM 612 C CA . ALA A 1 81 ? -2.844 -9.509 4.756 1.00 97.06 81 ALA A CA 1
ATOM 613 C C . ALA A 1 81 ? -2.079 -10.698 4.150 1.00 97.06 81 ALA A C 1
ATOM 615 O O . ALA A 1 81 ? -2.636 -11.790 4.041 1.00 97.06 81 ALA A O 1
ATOM 616 N N . GLN A 1 82 ? -0.785 -10.558 3.835 1.00 96.00 82 GLN A N 1
ATOM 617 C CA . GLN A 1 82 ? 0.027 -11.690 3.363 1.00 96.00 82 GLN A CA 1
ATOM 618 C C . GLN A 1 82 ? 0.069 -12.855 4.357 1.00 96.00 82 GLN A C 1
AT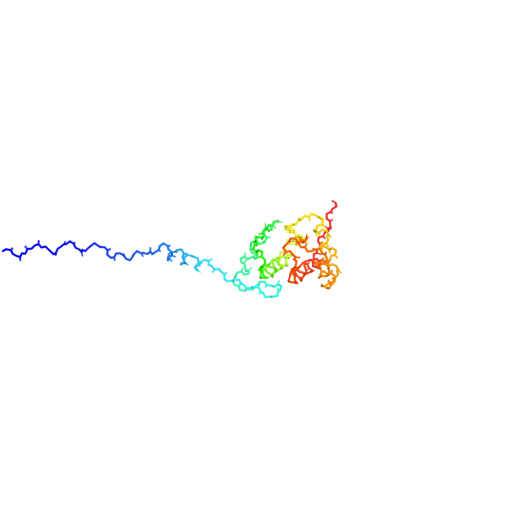OM 620 O O . GLN A 1 82 ? 0.111 -14.013 3.937 1.00 96.00 82 GLN A O 1
ATOM 625 N N . SER A 1 83 ? 0.028 -12.575 5.666 1.00 94.31 83 SER A N 1
ATOM 626 C CA . SER A 1 83 ? -0.019 -13.628 6.693 1.00 94.31 83 SER A CA 1
ATOM 627 C C . SER A 1 83 ? -1.305 -14.468 6.643 1.00 94.31 83 SER A C 1
ATOM 629 O O . SER A 1 83 ? -1.301 -15.611 7.093 1.00 94.31 83 SER A O 1
ATOM 631 N N . TYR A 1 84 ? -2.352 -13.946 5.998 1.00 96.00 84 TYR A N 1
ATOM 632 C CA . TYR A 1 84 ? -3.645 -14.593 5.774 1.00 96.00 84 TYR A CA 1
ATOM 633 C C . TYR A 1 84 ? -3.802 -15.134 4.339 1.00 96.00 84 TYR A C 1
ATOM 635 O O . TYR A 1 84 ? -4.888 -15.529 3.930 1.00 96.00 84 TYR A O 1
ATOM 643 N N . GLY A 1 85 ? -2.718 -15.182 3.555 1.00 95.19 85 GLY A N 1
ATOM 644 C CA . GLY A 1 85 ? -2.699 -15.805 2.226 1.00 95.19 85 GLY A CA 1
ATOM 645 C C . GLY A 1 85 ? -2.995 -14.869 1.051 1.00 95.19 85 GLY A C 1
ATOM 646 O O . GLY A 1 85 ? -3.005 -15.327 -0.096 1.00 95.19 85 GLY A O 1
ATOM 647 N N . PHE A 1 86 ? -3.170 -13.567 1.297 1.00 96.31 86 PHE A N 1
ATOM 648 C CA . PHE A 1 86 ? -3.274 -12.573 0.230 1.00 96.31 86 PHE A CA 1
ATOM 649 C C . PHE A 1 86 ? -1.945 -12.451 -0.520 1.00 96.31 86 PHE A C 1
ATOM 651 O O . PHE A 1 86 ? -0.869 -12.407 0.074 1.00 96.31 86 PHE A O 1
ATOM 658 N N . GLN A 1 87 ? -2.019 -12.410 -1.848 1.00 95.50 87 GLN A N 1
ATOM 659 C CA . GLN A 1 87 ? -0.839 -12.450 -2.721 1.00 95.50 87 GLN A CA 1
ATOM 660 C C . GLN A 1 87 ? -0.830 -11.352 -3.785 1.00 95.50 87 GLN A C 1
ATOM 662 O O . GLN A 1 87 ? 0.190 -11.151 -4.440 1.00 95.50 87 GLN A O 1
ATOM 667 N N . TYR A 1 88 ? -1.948 -10.651 -3.961 1.00 95.25 88 TYR A N 1
ATOM 668 C CA . TYR A 1 88 ? -2.167 -9.717 -5.057 1.00 95.25 88 TYR A CA 1
ATOM 669 C C . TYR A 1 88 ? -2.613 -8.364 -4.517 1.00 95.25 88 TYR A C 1
ATOM 671 O O . TYR A 1 88 ? -3.396 -8.302 -3.570 1.00 95.25 88 TYR A O 1
ATOM 679 N N . LEU A 1 89 ? -2.128 -7.299 -5.151 1.00 94.81 89 LEU A N 1
ATOM 680 C CA . LEU A 1 89 ? -2.680 -5.958 -5.034 1.00 94.81 89 LEU A CA 1
ATOM 681 C C . LEU A 1 89 ? -3.226 -5.573 -6.407 1.00 94.81 89 LEU A C 1
ATOM 683 O O . LEU A 1 89 ? -2.481 -5.546 -7.386 1.00 94.81 89 LEU A O 1
ATOM 687 N N . CYS A 1 90 ? -4.515 -5.269 -6.467 1.00 93.75 90 CYS A N 1
ATOM 688 C CA . CYS A 1 90 ? -5.129 -4.656 -7.636 1.00 93.75 90 CYS A CA 1
ATOM 689 C C . CYS A 1 90 ? -5.275 -3.157 -7.368 1.00 93.75 90 CYS A C 1
ATOM 691 O O . CYS A 1 90 ? -5.713 -2.772 -6.285 1.00 93.75 90 CYS A O 1
ATOM 693 N N . ILE A 1 91 ? -4.901 -2.334 -8.344 1.00 92.31 91 ILE A N 1
ATOM 694 C CA . ILE A 1 91 ? -4.946 -0.871 -8.257 1.00 92.31 91 ILE A CA 1
ATOM 695 C C . ILE A 1 91 ? -5.878 -0.296 -9.322 1.00 92.31 91 ILE A C 1
ATOM 697 O O . ILE A 1 91 ? -6.108 -0.923 -10.358 1.00 92.31 91 ILE A O 1
ATOM 701 N N . GLU A 1 92 ? -6.408 0.898 -9.071 1.00 92.00 92 GLU A N 1
ATOM 702 C CA . GLU A 1 92 ? -7.303 1.603 -9.989 1.00 92.00 92 GLU A CA 1
ATOM 703 C C . GLU A 1 92 ? -6.512 2.186 -11.172 1.00 92.00 92 GLU A C 1
ATOM 705 O O . GLU A 1 92 ? -6.087 3.339 -11.176 1.00 92.00 92 GLU A O 1
ATOM 710 N N . THR A 1 93 ? -6.248 1.356 -12.181 1.00 91.25 93 THR A N 1
ATOM 711 C CA . THR A 1 93 ? -5.541 1.759 -13.400 1.00 91.25 93 THR A CA 1
ATOM 712 C C . THR A 1 93 ? -5.869 0.822 -14.565 1.00 91.25 93 THR A C 1
ATOM 714 O O . THR A 1 93 ? -6.424 -0.261 -14.373 1.00 91.25 93 THR A O 1
ATOM 717 N N . ASP A 1 94 ? -5.542 1.228 -15.791 1.00 91.75 94 ASP A N 1
ATOM 718 C CA . ASP A 1 94 ? -5.731 0.384 -16.971 1.00 91.75 94 ASP A CA 1
ATOM 719 C C . ASP A 1 94 ? -4.661 -0.732 -17.056 1.00 91.75 94 ASP A C 1
ATOM 721 O O . ASP A 1 94 ? -3.571 -0.607 -16.485 1.00 91.75 94 ASP A O 1
ATOM 725 N N . PRO A 1 95 ? -4.920 -1.841 -17.776 1.00 91.44 95 PRO A N 1
ATOM 726 C CA . PRO A 1 95 ? -3.993 -2.974 -17.813 1.00 91.44 95 PRO A CA 1
ATOM 727 C C . PRO A 1 95 ? -2.623 -2.654 -18.435 1.00 91.44 95 PRO A C 1
ATOM 729 O O . PRO A 1 95 ? -1.638 -3.315 -18.100 1.00 91.44 95 PRO A O 1
ATOM 732 N N . PHE A 1 96 ? -2.518 -1.659 -19.323 1.00 92.38 96 PHE A N 1
ATOM 733 C CA . PHE A 1 96 ? -1.240 -1.287 -19.935 1.00 92.38 96 PHE A CA 1
ATOM 734 C C . PHE A 1 96 ? -0.359 -0.536 -18.938 1.00 92.38 96 PHE A C 1
ATOM 736 O O . PHE A 1 96 ? 0.841 -0.814 -18.844 1.00 92.38 96 PHE A O 1
ATOM 743 N N . ILE A 1 97 ? -0.953 0.374 -18.166 1.00 93.38 97 ILE A N 1
ATOM 744 C CA . ILE A 1 97 ? -0.257 1.096 -17.103 1.00 93.38 97 ILE A CA 1
ATOM 745 C C . ILE A 1 97 ? 0.071 0.178 -15.934 1.00 93.38 97 ILE A C 1
ATOM 747 O O . ILE A 1 97 ? 1.200 0.237 -15.452 1.00 93.38 97 ILE A O 1
ATOM 751 N N . ALA A 1 98 ? -0.815 -0.744 -15.554 1.00 93.06 98 ALA A N 1
ATOM 752 C CA . ALA A 1 98 ? -0.500 -1.771 -14.559 1.00 93.06 98 ALA A CA 1
ATOM 753 C C . ALA A 1 98 ? 0.754 -2.571 -14.959 1.00 93.06 98 ALA A C 1
ATOM 755 O O . ALA A 1 98 ? 1.725 -2.635 -14.205 1.00 93.06 98 ALA A O 1
ATOM 756 N N . ALA A 1 99 ? 0.796 -3.094 -16.190 1.00 92.50 99 AL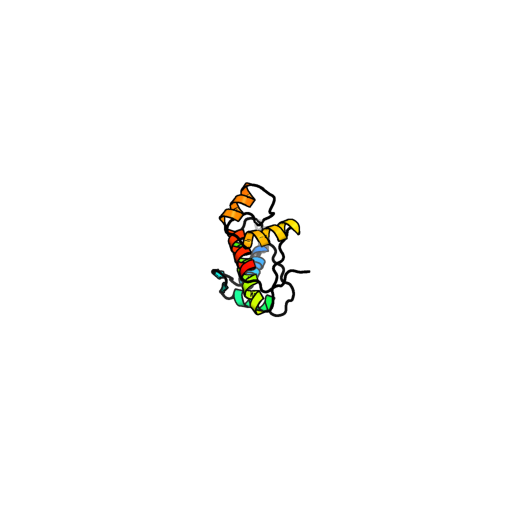A A N 1
ATOM 757 C CA . ALA A 1 99 ? 1.955 -3.831 -16.696 1.00 92.50 99 ALA A CA 1
ATOM 758 C C . ALA A 1 99 ? 3.223 -2.961 -16.785 1.00 92.50 99 ALA A C 1
ATOM 760 O O . ALA A 1 99 ? 4.342 -3.453 -16.606 1.00 92.50 99 ALA A O 1
ATOM 761 N N . LYS A 1 100 ? 3.076 -1.663 -17.076 1.00 94.62 100 LYS A N 1
ATOM 762 C CA . LYS A 1 100 ? 4.198 -0.722 -17.084 1.00 94.62 100 LYS A CA 1
ATOM 763 C C . LYS A 1 100 ? 4.718 -0.456 -15.672 1.00 94.62 100 LYS A C 1
ATOM 765 O O . LYS A 1 100 ? 5.935 -0.457 -15.498 1.00 94.62 100 LYS A O 1
ATOM 770 N N . LEU A 1 101 ? 3.836 -0.264 -14.694 1.00 94.50 101 LEU A N 1
ATOM 771 C CA . LEU A 1 101 ? 4.188 -0.076 -13.289 1.00 94.50 101 LEU A CA 1
ATOM 772 C C . LEU A 1 101 ? 4.919 -1.299 -12.742 1.00 94.50 101 LEU A C 1
ATOM 774 O O . LEU A 1 101 ? 5.993 -1.124 -12.180 1.00 94.50 101 LEU A O 1
ATOM 778 N N . GLU A 1 102 ? 4.434 -2.518 -13.002 1.00 93.12 102 GLU A N 1
ATOM 779 C CA . GLU A 1 102 ? 5.143 -3.746 -12.609 1.00 93.12 102 GLU A CA 1
ATOM 780 C C . GLU A 1 102 ? 6.604 -3.740 -13.081 1.00 93.12 102 GLU A C 1
ATOM 782 O O . GLU A 1 102 ? 7.511 -3.980 -12.291 1.00 93.12 102 GLU A O 1
ATOM 787 N N . ARG A 1 103 ? 6.848 -3.391 -14.353 1.00 94.31 103 ARG A N 1
ATOM 788 C CA . ARG A 1 103 ? 8.210 -3.306 -14.911 1.00 94.31 103 ARG A CA 1
ATOM 789 C C . ARG A 1 103 ? 9.031 -2.168 -14.310 1.00 94.31 103 ARG A C 1
ATOM 791 O O . ARG A 1 103 ? 10.242 -2.292 -14.193 1.00 94.31 103 ARG A O 1
ATOM 798 N N . LEU A 1 104 ? 8.408 -1.033 -13.990 1.00 95.31 104 LEU A N 1
ATOM 799 C CA . LEU A 1 104 ? 9.105 0.088 -13.352 1.00 95.31 104 LEU A CA 1
ATOM 800 C C . LEU A 1 104 ? 9.527 -0.261 -11.920 1.00 95.31 104 LEU A C 1
ATOM 802 O O . LEU A 1 104 ? 10.591 0.176 -11.497 1.00 95.31 104 LEU A O 1
ATOM 806 N N . MET A 1 105 ? 8.743 -1.074 -11.206 1.00 94.62 105 MET A N 1
ATOM 807 C CA . MET A 1 105 ? 9.071 -1.513 -9.845 1.00 94.62 105 MET A CA 1
ATOM 808 C C . MET A 1 105 ? 10.245 -2.503 -9.787 1.00 94.62 105 MET A C 1
ATOM 810 O O . MET A 1 105 ? 10.859 -2.644 -8.731 1.00 94.62 105 MET A O 1
ATOM 814 N N . GLU A 1 106 ? 10.591 -3.152 -10.906 1.00 92.75 106 GLU A N 1
ATOM 815 C CA . GLU A 1 106 ? 11.828 -3.942 -11.050 1.00 92.75 106 GLU A CA 1
ATOM 816 C C . GLU A 1 106 ? 13.088 -3.053 -11.137 1.00 92.75 106 GLU A C 1
ATOM 818 O O . GLU A 1 106 ? 14.200 -3.537 -10.926 1.00 92.75 106 GLU A O 1
ATOM 823 N N . GLY A 1 107 ? 12.922 -1.766 -11.467 1.00 93.44 107 GLY A N 1
ATOM 824 C CA . GLY A 1 107 ? 13.995 -0.780 -11.592 1.00 93.44 107 GLY A CA 1
ATOM 825 C C . GLY A 1 107 ? 14.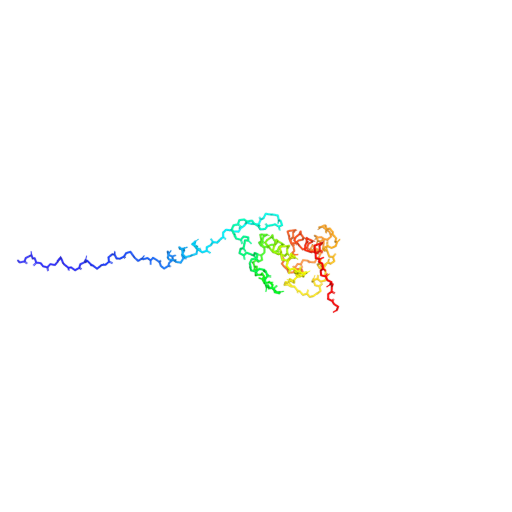202 0.073 -10.337 1.00 93.44 107 GLY A C 1
ATOM 826 O O . GLY A 1 107 ? 13.777 -0.273 -9.236 1.00 93.44 107 GLY A O 1
ATOM 827 N N . ASP A 1 108 ? 14.872 1.214 -10.511 1.00 95.62 108 ASP A N 1
ATOM 828 C CA . ASP A 1 108 ? 15.108 2.194 -9.451 1.00 95.62 108 ASP A CA 1
ATOM 829 C C . ASP A 1 108 ? 14.194 3.429 -9.569 1.00 95.62 108 ASP A C 1
ATOM 831 O O . ASP A 1 108 ? 13.467 3.633 -10.549 1.00 95.62 108 ASP A O 1
ATOM 835 N N . LEU A 1 109 ? 14.245 4.279 -8.541 1.00 95.44 109 LEU A N 1
ATOM 836 C CA . LEU A 1 109 ? 13.459 5.509 -8.476 1.00 95.44 109 LEU A CA 1
ATOM 837 C C . LEU A 1 109 ? 13.799 6.483 -9.618 1.00 95.44 109 LEU A C 1
ATOM 839 O O . LEU A 1 109 ? 12.942 7.262 -10.031 1.00 95.44 109 LEU A O 1
ATOM 843 N N . ALA A 1 110 ? 15.028 6.453 -10.146 1.00 96.50 110 ALA A N 1
ATOM 844 C CA . ALA A 1 110 ? 15.437 7.330 -11.239 1.00 96.50 110 ALA A CA 1
ATOM 845 C C . ALA A 1 110 ? 14.718 6.955 -12.541 1.00 96.50 110 ALA A C 1
ATOM 847 O O . ALA A 1 110 ? 14.100 7.817 -13.162 1.00 96.50 110 ALA A O 1
ATOM 848 N N . ALA A 1 111 ? 14.690 5.668 -12.895 1.00 95.62 111 ALA A N 1
ATOM 849 C CA . ALA A 1 111 ? 13.969 5.180 -14.069 1.00 95.62 111 ALA A CA 1
ATOM 850 C C . ALA A 1 111 ? 12.461 5.480 -14.001 1.00 95.62 111 ALA A C 1
ATOM 852 O O . ALA A 1 111 ? 11.833 5.807 -15.014 1.00 95.62 111 ALA A O 1
ATOM 853 N N . TYR A 1 112 ? 11.876 5.389 -12.806 1.00 95.62 112 TYR A N 1
ATOM 854 C CA . TYR A 1 112 ? 10.490 5.777 -12.565 1.00 95.62 112 TYR A CA 1
ATOM 855 C C . TYR A 1 112 ? 10.266 7.287 -12.751 1.00 95.62 112 TYR A C 1
ATOM 857 O O . TYR A 1 112 ? 9.379 7.680 -13.513 1.00 95.62 112 TYR A O 1
ATOM 865 N N . ARG A 1 113 ? 11.096 8.138 -12.130 1.00 95.31 113 ARG A N 1
ATOM 866 C CA . ARG A 1 113 ? 11.020 9.603 -12.283 1.00 95.31 113 ARG A CA 1
ATOM 867 C C . ARG A 1 113 ? 11.169 10.023 -13.746 1.00 95.31 113 ARG A C 1
ATOM 869 O O . ARG A 1 113 ? 10.375 10.830 -14.226 1.00 95.31 113 ARG A O 1
ATOM 876 N N . ASP A 1 114 ? 12.121 9.438 -14.470 1.00 95.94 114 ASP A N 1
ATOM 877 C CA . ASP A 1 114 ? 12.336 9.700 -15.896 1.00 95.94 114 ASP A CA 1
ATOM 878 C C . ASP A 1 114 ? 11.103 9.335 -16.731 1.00 95.94 114 ASP A C 1
ATOM 880 O O . ASP A 1 114 ? 10.720 10.070 -17.646 1.00 95.94 114 ASP A O 1
ATOM 884 N N . PHE A 1 115 ? 10.443 8.218 -16.409 1.00 95.50 115 PHE A N 1
ATOM 885 C CA . PHE A 1 115 ? 9.202 7.825 -17.070 1.00 95.50 115 PHE A CA 1
ATOM 886 C C . PHE A 1 115 ? 8.075 8.831 -16.808 1.00 95.50 115 PHE A C 1
ATOM 888 O O . PHE A 1 115 ? 7.447 9.286 -17.765 1.00 95.50 115 PHE A O 1
ATOM 895 N N . CYS A 1 116 ? 7.853 9.218 -15.549 1.00 94.0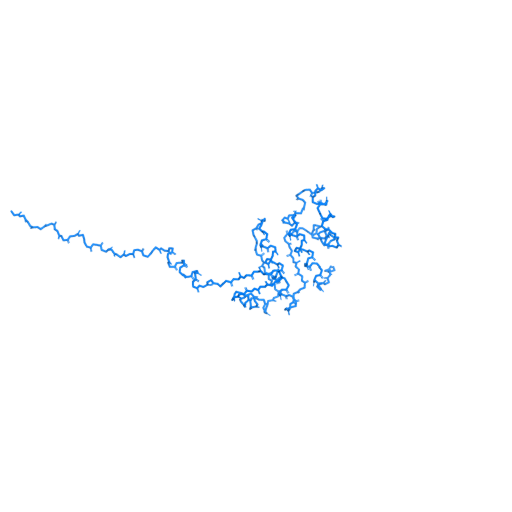6 116 CYS A N 1
ATOM 896 C CA . CYS A 1 116 ? 6.839 10.209 -15.177 1.00 94.06 116 CYS A CA 1
ATOM 897 C C . CYS A 1 116 ? 7.101 11.578 -15.826 1.00 94.06 116 CYS A C 1
ATOM 899 O O . CYS A 1 116 ? 6.163 12.228 -16.286 1.00 94.06 116 CYS A O 1
ATOM 901 N N . ALA A 1 117 ? 8.366 11.999 -15.920 1.00 94.50 117 ALA A N 1
ATOM 902 C CA . ALA A 1 117 ? 8.756 13.251 -16.565 1.00 94.50 117 ALA A CA 1
ATOM 903 C C . ALA A 1 117 ? 8.552 13.212 -18.088 1.00 94.50 117 ALA A C 1
ATOM 905 O O . ALA A 1 117 ? 8.103 14.191 -18.685 1.00 94.50 117 ALA A O 1
ATOM 906 N N . LYS A 1 118 ? 8.863 12.079 -18.727 1.00 96.38 118 LYS A N 1
ATOM 907 C CA . LYS A 1 118 ? 8.694 11.893 -20.173 1.00 96.38 118 LYS A CA 1
ATOM 908 C C . LYS A 1 118 ? 7.227 11.750 -20.584 1.00 96.38 118 LYS A C 1
ATOM 910 O O . LYS A 1 118 ? 6.863 12.184 -21.676 1.00 96.38 118 LYS A O 1
ATOM 915 N N . PHE A 1 119 ? 6.408 11.132 -19.737 1.00 93.81 119 PHE A N 1
ATOM 916 C CA . PHE A 1 119 ? 4.997 10.840 -19.995 1.00 93.81 119 PHE A CA 1
ATOM 917 C C . PHE A 1 119 ? 4.111 11.395 -18.869 1.00 93.81 119 PHE A C 1
ATOM 919 O O . PHE A 1 119 ? 3.537 10.629 -18.084 1.00 93.81 119 PHE A O 1
ATOM 926 N N . PRO A 1 120 ? 3.984 12.730 -18.764 1.00 90.88 120 PRO A N 1
ATOM 927 C CA . PRO A 1 120 ? 3.178 13.341 -17.718 1.00 90.88 120 PRO A CA 1
ATOM 928 C C . PRO A 1 120 ? 1.714 12.892 -17.829 1.00 90.88 120 PRO A C 1
ATOM 930 O O . PRO A 1 120 ? 1.205 12.648 -18.924 1.00 90.88 120 PRO A O 1
ATOM 933 N N . PHE A 1 121 ? 1.044 12.765 -16.680 1.00 86.25 121 PHE A N 1
ATOM 934 C CA . PHE A 1 121 ? -0.370 12.366 -16.551 1.00 86.25 121 PHE A CA 1
ATOM 935 C C . PHE A 1 121 ? -0.734 10.970 -17.087 1.00 86.25 121 PHE A C 1
ATOM 937 O O . PHE A 1 121 ? -1.909 10.626 -17.140 1.00 86.25 121 PHE A O 1
ATOM 944 N N . THR A 1 122 ? 0.253 10.157 -17.471 1.00 88.25 122 THR A N 1
ATOM 945 C CA . THR A 1 122 ? 0.012 8.811 -18.016 1.00 88.25 122 THR A CA 1
ATOM 946 C C . THR A 1 122 ? -0.217 7.765 -16.922 1.00 88.25 122 THR A C 1
ATOM 948 O O . THR A 1 122 ? -0.926 6.793 -17.151 1.00 88.25 122 THR A O 1
ATOM 951 N N . ILE A 1 123 ? 0.347 7.961 -15.725 1.00 87.94 123 ILE A N 1
ATOM 952 C CA . ILE A 1 123 ? 0.037 7.134 -14.554 1.00 87.94 123 ILE A CA 1
ATOM 953 C C . ILE A 1 123 ? -1.018 7.867 -13.716 1.00 87.94 123 ILE A C 1
ATOM 955 O O . ILE A 1 123 ? -0.709 8.943 -13.189 1.00 87.94 123 ILE A O 1
ATOM 959 N N . PRO A 1 124 ? -2.238 7.320 -13.577 1.00 76.00 124 PRO A N 1
ATOM 960 C CA . PRO A 1 124 ? -3.222 7.867 -12.661 1.00 76.00 124 PRO A CA 1
ATOM 961 C C . PRO A 1 124 ? -2.793 7.537 -11.227 1.00 76.00 124 PRO A C 1
ATOM 963 O O . PRO A 1 124 ? -2.488 6.387 -10.923 1.00 76.00 124 PRO A O 1
ATOM 966 N N . PHE A 1 125 ? -2.745 8.557 -10.370 1.00 79.56 125 PHE A N 1
ATOM 967 C CA . PHE A 1 125 ? -2.599 8.472 -8.905 1.00 79.56 125 PHE A CA 1
ATOM 968 C C . PHE A 1 125 ? -1.265 7.952 -8.343 1.00 79.56 125 PHE A C 1
ATOM 970 O O . PHE A 1 125 ? -0.879 8.411 -7.278 1.00 79.56 125 PHE A O 1
ATOM 977 N N . TYR A 1 126 ? -0.536 7.094 -9.062 1.00 86.88 126 TYR A N 1
ATOM 978 C CA . TYR A 1 126 ? 0.727 6.480 -8.627 1.00 86.88 126 TYR A CA 1
ATOM 979 C C . TYR A 1 126 ? 1.959 7.146 -9.252 1.00 86.88 126 TYR A C 1
ATOM 981 O O . TYR A 1 126 ? 2.786 6.471 -9.874 1.00 86.88 126 TYR A O 1
ATOM 989 N N . ASN A 1 127 ? 2.045 8.476 -9.190 1.00 86.62 127 ASN A N 1
ATOM 990 C CA . ASN A 1 127 ? 3.048 9.279 -9.901 1.00 86.62 127 ASN A CA 1
ATOM 991 C C . ASN A 1 127 ? 4.014 10.064 -8.983 1.00 86.62 127 ASN A C 1
ATOM 993 O O . ASN A 1 127 ? 4.725 10.945 -9.475 1.00 86.62 127 ASN A O 1
ATOM 997 N N . ASN A 1 128 ? 4.059 9.753 -7.681 1.00 87.50 128 ASN A N 1
ATOM 998 C CA . ASN A 1 128 ? 4.998 10.344 -6.725 1.00 87.50 128 ASN A CA 1
ATOM 999 C C . ASN A 1 128 ? 5.973 9.313 -6.106 1.00 87.50 128 ASN A C 1
ATOM 1001 O O . ASN A 1 128 ? 5.867 8.105 -6.306 1.00 87.50 128 ASN A O 1
ATOM 1005 N N . GLU A 1 129 ? 6.965 9.797 -5.354 1.00 89.88 129 GLU A N 1
ATOM 1006 C CA . GLU A 1 129 ? 8.017 8.949 -4.764 1.00 89.88 129 GLU A CA 1
ATOM 1007 C C . GLU A 1 129 ? 7.494 7.990 -3.691 1.00 89.88 129 GLU A C 1
ATOM 1009 O O . GLU A 1 129 ? 7.948 6.851 -3.616 1.00 89.88 129 GLU A O 1
ATOM 1014 N N . GLY A 1 130 ? 6.508 8.417 -2.899 1.00 88.56 130 GLY A N 1
ATOM 1015 C CA . GLY A 1 130 ? 5.860 7.558 -1.911 1.00 88.56 130 GLY A CA 1
ATOM 1016 C C . GLY A 1 130 ? 5.098 6.407 -2.566 1.00 88.56 130 GLY A C 1
ATOM 1017 O O . GLY A 1 130 ? 5.146 5.282 -2.068 1.00 88.56 130 GLY A O 1
ATOM 1018 N N . ASP A 1 131 ? 4.464 6.652 -3.717 1.00 89.44 131 ASP A N 1
ATOM 1019 C CA . ASP A 1 131 ? 3.804 5.599 -4.496 1.00 89.44 131 ASP A CA 1
ATOM 1020 C C . ASP A 1 131 ? 4.822 4.605 -5.048 1.00 89.44 131 ASP A C 1
ATOM 1022 O O . ASP A 1 131 ? 4.577 3.402 -5.020 1.00 89.44 131 ASP A O 1
ATOM 1026 N N . PHE A 1 132 ? 5.975 5.091 -5.521 1.00 92.69 132 PHE A N 1
ATOM 1027 C CA . PHE A 1 132 ? 7.067 4.223 -5.954 1.00 92.69 132 PHE A CA 1
ATOM 1028 C C . PHE A 1 132 ? 7.538 3.318 -4.812 1.00 92.69 132 PHE A C 1
ATOM 1030 O O . PHE A 1 132 ? 7.593 2.103 -4.982 1.00 92.69 132 PHE A O 1
ATOM 1037 N N . GLU A 1 133 ? 7.830 3.876 -3.634 1.00 91.75 133 GLU A N 1
ATOM 1038 C CA . GLU A 1 133 ? 8.260 3.088 -2.472 1.00 91.75 133 GLU A CA 1
ATOM 1039 C C . GLU A 1 133 ? 7.204 2.054 -2.061 1.00 91.75 133 GLU A C 1
ATOM 1041 O O . GLU A 1 133 ? 7.526 0.893 -1.786 1.00 91.75 133 GLU A O 1
ATOM 1046 N N . PHE A 1 134 ? 5.930 2.453 -2.050 1.00 92.31 134 PHE A N 1
ATOM 1047 C CA . PHE A 1 134 ? 4.803 1.570 -1.777 1.00 92.31 134 PHE A CA 1
ATOM 1048 C C . PHE A 1 134 ? 4.711 0.429 -2.799 1.00 92.31 134 PHE A C 1
ATOM 1050 O O . PHE A 1 134 ? 4.756 -0.745 -2.417 1.00 92.31 134 PHE A O 1
ATOM 1057 N N . LEU A 1 135 ? 4.597 0.747 -4.088 1.00 94.31 135 LEU A N 1
ATOM 1058 C CA . LEU A 1 135 ? 4.414 -0.240 -5.148 1.00 94.31 135 LEU A CA 1
ATOM 1059 C C . LEU A 1 135 ? 5.640 -1.147 -5.291 1.00 94.31 135 LEU A C 1
ATOM 1061 O O . LEU A 1 135 ? 5.486 -2.354 -5.488 1.00 94.31 135 LEU A O 1
ATOM 1065 N N . GLN A 1 136 ? 6.851 -0.620 -5.104 1.00 95.25 136 GLN A N 1
ATOM 1066 C CA . GLN A 1 136 ? 8.070 -1.423 -5.107 1.00 95.25 136 GLN A CA 1
ATOM 1067 C C . GLN A 1 136 ? 8.091 -2.388 -3.918 1.00 95.25 136 GLN A C 1
ATOM 1069 O O . GLN A 1 136 ? 8.439 -3.564 -4.067 1.00 95.25 136 GLN A O 1
ATOM 1074 N N . ARG A 1 137 ? 7.660 -1.944 -2.731 1.00 94.88 137 ARG A N 1
ATOM 1075 C CA . ARG A 1 137 ? 7.544 -2.825 -1.563 1.00 94.88 137 ARG A CA 1
ATOM 1076 C C . ARG A 1 137 ? 6.527 -3.946 -1.786 1.00 94.88 137 ARG A C 1
ATOM 1078 O O . ARG A 1 137 ? 6.771 -5.086 -1.385 1.00 94.88 137 ARG A O 1
ATOM 1085 N N . VAL A 1 138 ? 5.405 -3.646 -2.435 1.00 93.94 138 VAL A N 1
ATOM 1086 C CA . VAL A 1 138 ? 4.389 -4.640 -2.815 1.00 93.94 138 VAL A CA 1
ATOM 1087 C C . VAL A 1 138 ? 4.958 -5.640 -3.815 1.00 93.94 138 VAL A C 1
ATOM 1089 O O . VAL A 1 138 ? 4.878 -6.844 -3.576 1.00 93.94 138 VAL A O 1
ATOM 1092 N N . ALA A 1 139 ? 5.577 -5.155 -4.893 1.00 93.00 139 ALA A N 1
ATOM 1093 C CA . ALA A 1 139 ? 6.132 -5.989 -5.954 1.00 93.00 139 ALA A CA 1
ATOM 1094 C C . ALA A 1 139 ? 7.214 -6.944 -5.425 1.00 93.00 139 ALA A C 1
ATOM 1096 O O . ALA A 1 139 ? 7.209 -8.128 -5.745 1.00 93.00 139 ALA A O 1
ATOM 1097 N N . THR A 1 140 ? 8.097 -6.455 -4.550 1.00 92.94 140 THR A N 1
ATOM 1098 C CA . THR A 1 140 ? 9.194 -7.251 -3.968 1.00 92.94 140 THR A CA 1
ATOM 1099 C C . THR A 1 140 ? 8.748 -8.243 -2.893 1.00 92.94 140 THR A C 1
ATOM 1101 O O . THR A 1 140 ? 9.474 -9.191 -2.601 1.00 92.94 140 THR A O 1
ATOM 1104 N N . SER A 1 141 ? 7.575 -8.046 -2.284 1.00 92.88 141 SER A N 1
ATOM 1105 C CA . SER A 1 141 ? 7.033 -8.950 -1.258 1.00 92.88 141 SER A CA 1
ATOM 1106 C C . SER A 1 141 ? 5.932 -9.880 -1.771 1.00 92.88 141 SER A C 1
ATOM 1108 O O . SER A 1 141 ? 5.595 -10.849 -1.091 1.00 92.88 141 SER A O 1
ATOM 1110 N N . SER A 1 142 ? 5.365 -9.608 -2.951 1.00 90.62 142 SER A N 1
ATOM 1111 C CA . SER A 1 142 ? 4.326 -10.443 -3.548 1.00 90.62 142 SER A CA 1
ATOM 1112 C C . SER A 1 142 ? 4.826 -11.860 -3.823 1.00 90.62 142 SER A C 1
ATOM 1114 O O . SER A 1 142 ? 5.924 -12.079 -4.329 1.00 90.62 142 SER A O 1
ATOM 1116 N N . LYS A 1 143 ? 3.974 -12.838 -3.503 1.00 87.94 143 LYS A N 1
ATOM 1117 C CA . LYS A 1 143 ? 4.155 -14.255 -3.858 1.00 87.94 143 LYS A CA 1
ATOM 1118 C C . LYS A 1 143 ? 3.188 -14.699 -4.960 1.00 87.94 143 LYS A C 1
ATOM 1120 O O . LYS A 1 143 ? 3.178 -15.874 -5.327 1.00 87.94 143 LYS A O 1
ATOM 1125 N N . GLY A 1 144 ? 2.374 -13.772 -5.468 1.00 88.06 144 GLY A N 1
ATOM 1126 C CA . GLY A 1 144 ? 1.394 -14.034 -6.509 1.00 88.06 144 GLY A CA 1
ATOM 1127 C C . GLY A 1 144 ? 2.071 -14.375 -7.830 1.00 88.06 144 GLY A C 1
ATOM 1128 O O . GLY A 1 144 ? 3.067 -13.770 -8.222 1.00 88.06 144 GLY A O 1
ATOM 1129 N N . ARG A 1 145 ? 1.523 -15.356 -8.545 1.00 85.00 145 ARG A N 1
ATOM 1130 C CA . ARG A 1 145 ? 1.923 -15.624 -9.932 1.00 85.00 145 ARG A CA 1
ATOM 1131 C C . ARG A 1 145 ? 1.186 -14.665 -10.849 1.00 85.00 145 ARG A C 1
ATOM 1133 O O . ARG A 1 145 ? -0.004 -14.439 -10.629 1.00 85.00 145 ARG A O 1
ATOM 1140 N N . LYS A 1 146 ? 1.854 -14.156 -11.886 1.00 76.94 146 LYS A N 1
ATOM 1141 C CA . LYS A 1 146 ? 1.179 -13.338 -12.900 1.00 76.94 146 LYS A CA 1
ATOM 1142 C C . LYS A 1 146 ? -0.019 -14.118 -13.471 1.00 76.94 146 LYS A C 1
ATOM 1144 O O . LYS A 1 146 ? 0.161 -15.298 -13.790 1.00 76.94 146 LYS A O 1
ATOM 1149 N N . PRO A 1 147 ? -1.217 -13.511 -13.545 1.00 67.06 147 PRO A N 1
ATOM 1150 C CA . PRO A 1 147 ? -2.357 -14.133 -14.206 1.00 67.06 147 PRO A CA 1
ATOM 1151 C C . PRO A 1 147 ? -1.978 -14.465 -15.653 1.00 67.06 147 PRO A C 1
ATOM 1153 O O . PRO A 1 147 ? -1.281 -13.676 -16.296 1.00 67.06 147 PRO A O 1
ATOM 1156 N N . VAL A 1 148 ? -2.375 -15.650 -16.118 1.00 53.56 148 VAL A N 1
ATOM 1157 C CA . VAL A 1 148 ? -2.129 -16.128 -17.490 1.00 53.56 148 VAL A CA 1
ATOM 1158 C C . VAL A 1 148 ? -3.126 -15.512 -18.458 1.00 53.56 148 VAL A C 1
ATOM 1160 O O . VAL A 1 148 ? -4.304 -15.385 -18.054 1.00 53.56 148 VAL A O 1
#

Foldseek 3Di:
DDDDDPDPPPPDPPPPPDPVNVVVVVCVVPDFDWDQDQLEIDGPCSVVLLVVQQPDPDDDDDDDFPDLVSLSVVNNSQVSNVVNVDFDDDDPDDPVVVVVLLVCLVDDPVSLQVVCVVDPPNDPRQNDPSSSVSSNSSSVPGPDDPDD

Mean predicted aligned error: 8.41 Å

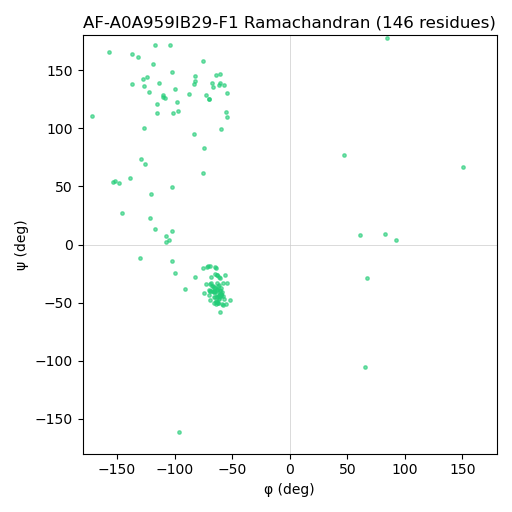Radius of gyration: 25.65 Å; Cα contacts (8 Å, |Δi|>4): 97; chains: 1; bounding box: 71×63×60 Å

pLDDT: mean 87.47, std 13.26, range [44.34, 97.06]